Protein AF-A0A662C260-F1 (afdb_monomer_lite)

Secondary structure (DSSP, 8-state):
--EEEEETTTTEEEEEEEEE-TTTTTSS--TT-SS-TTTTTSSEEEEETTT-EEEETT--GGG-EE-

pLDDT: mean 93.93, std 6.57, range [55.44, 97.75]

Foldseek 3Di:
DWDWAADPVVRDIATWDKDFDPVCCQQQADVVGPGDPQQRSRRIWTAGPPQQWIGHPPDDNVRIDHD

Radius of gyration: 11.28 Å; chains: 1; bounding box: 24×20×31 Å

Sequence (67 aa):
MNATVLNLDTYQLEQAKLEQCPNCKGFGRNFGEEICCLCNGRGELWRSIKSGWVRAKFKRLQDSQLY

Structure (mmCIF, N/CA/C/O backbone):
data_AF-A0A662C260-F1
#
_entry.id   AF-A0A662C260-F1
#
loop_
_atom_site.group_PDB
_atom_site.id
_atom_site.type_symbol
_atom_site.label_atom_id
_atom_site.label_alt_id
_atom_site.label_comp_id
_atom_site.label_asym_id
_atom_site.label_entity_id
_atom_site.label_seq_id
_atom_site.pdbx_PDB_ins_code
_atom_site.Cartn_x
_atom_site.Cartn_y
_atom_site.Cartn_z
_atom_site.occupancy
_atom_site.B_iso_or_equiv
_atom_site.auth_seq_id
_atom_site.auth_comp_id
_atom_site.auth_asym_id
_atom_site.auth_atom_id
_atom_site.pdbx_PDB_model_num
ATOM 1 N N . MET A 1 1 ? 12.278 8.308 10.077 1.00 55.44 1 MET A N 1
ATOM 2 C CA . MET A 1 1 ? 11.034 9.078 9.855 1.00 55.44 1 MET A CA 1
ATOM 3 C C . MET A 1 1 ? 9.871 8.178 10.214 1.00 55.44 1 MET A C 1
ATOM 5 O O . MET A 1 1 ? 9.776 7.104 9.636 1.00 55.44 1 MET A O 1
ATOM 9 N N . ASN A 1 2 ? 9.032 8.589 11.161 1.00 67.94 2 ASN A N 1
ATOM 10 C CA . ASN A 1 2 ? 7.807 7.861 11.486 1.00 67.94 2 ASN A CA 1
ATOM 11 C C . ASN A 1 2 ? 6.736 8.311 10.493 1.00 67.94 2 ASN A C 1
ATOM 13 O O . ASN A 1 2 ? 6.410 9.495 10.443 1.00 67.94 2 ASN A O 1
ATOM 17 N N . ALA A 1 3 ? 6.246 7.396 9.662 1.00 87.69 3 ALA A N 1
ATOM 18 C CA . ALA A 1 3 ? 5.157 7.673 8.737 1.00 87.69 3 ALA A CA 1
ATOM 19 C C . ALA A 1 3 ? 3.859 7.055 9.253 1.00 87.69 3 ALA A C 1
ATOM 21 O O . ALA A 1 3 ? 3.869 6.201 10.139 1.00 87.69 3 ALA A O 1
ATOM 22 N N . THR A 1 4 ? 2.742 7.475 8.670 1.00 95.50 4 THR A N 1
ATOM 23 C CA . THR A 1 4 ? 1.421 6.922 8.958 1.00 95.50 4 THR A CA 1
ATOM 24 C C . THR A 1 4 ? 0.731 6.447 7.687 1.00 95.50 4 THR A C 1
ATOM 26 O O . THR A 1 4 ? 1.004 6.943 6.589 1.00 95.50 4 THR A O 1
ATOM 29 N N . VAL A 1 5 ? -0.168 5.482 7.853 1.00 97.44 5 VAL A N 1
ATOM 30 C CA . VAL A 1 5 ? -1.176 5.088 6.862 1.00 97.44 5 VAL A CA 1
ATOM 31 C C . VAL A 1 5 ? -2.563 5.268 7.471 1.00 97.44 5 VAL A C 1
ATOM 33 O O . VAL A 1 5 ? -2.698 5.300 8.695 1.00 97.44 5 VAL A O 1
ATOM 36 N N . LEU A 1 6 ? -3.581 5.422 6.630 1.00 97.75 6 LEU A N 1
ATOM 37 C CA . LEU A 1 6 ? -4.973 5.474 7.066 1.00 97.75 6 LEU A CA 1
ATOM 38 C C . LEU A 1 6 ? -5.602 4.097 6.858 1.00 97.75 6 LEU A C 1
ATOM 40 O O . LEU A 1 6 ? -5.670 3.616 5.731 1.00 97.75 6 LEU A O 1
ATOM 44 N N . ASN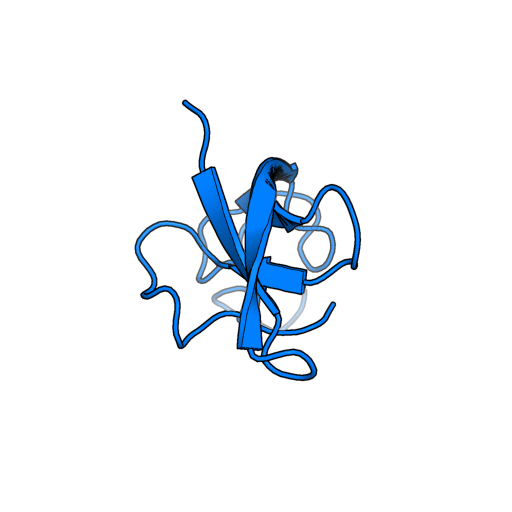 A 1 7 ? -6.058 3.477 7.939 1.00 97.50 7 ASN A N 1
ATOM 45 C CA . ASN A 1 7 ? -6.911 2.300 7.877 1.00 97.50 7 ASN A CA 1
ATOM 46 C C . ASN A 1 7 ? -8.344 2.781 7.603 1.00 97.50 7 ASN A C 1
ATOM 48 O O . ASN A 1 7 ? -8.944 3.413 8.474 1.00 97.50 7 ASN A O 1
ATOM 52 N N . LEU A 1 8 ? -8.867 2.549 6.393 1.00 96.00 8 LEU A N 1
ATOM 53 C CA . LEU A 1 8 ? -10.186 3.067 5.997 1.00 96.00 8 LEU A CA 1
ATOM 54 C C . LEU A 1 8 ? -11.352 2.269 6.595 1.00 96.00 8 LEU A C 1
ATOM 56 O O . LEU A 1 8 ? -12.446 2.814 6.680 1.00 96.00 8 LEU A O 1
ATOM 60 N N . ASP A 1 9 ? -11.125 1.043 7.072 1.00 96.50 9 ASP A N 1
ATOM 61 C CA . ASP A 1 9 ? -12.176 0.247 7.726 1.00 96.50 9 ASP A CA 1
ATOM 62 C C . ASP A 1 9 ? -12.522 0.814 9.107 1.00 96.50 9 ASP A C 1
ATOM 64 O O . ASP A 1 9 ? -13.673 0.821 9.535 1.00 96.50 9 ASP A O 1
ATOM 68 N N . THR A 1 10 ? -11.504 1.300 9.818 1.00 96.81 10 THR A N 1
ATOM 69 C CA . THR A 1 10 ? -11.642 1.849 11.178 1.00 96.81 10 THR A CA 1
ATOM 70 C C . THR A 1 10 ? -11.549 3.371 11.229 1.00 96.81 10 THR A C 1
ATOM 72 O O . THR A 1 10 ? -11.769 3.959 12.287 1.00 96.81 10 THR A O 1
ATOM 75 N N . TYR A 1 11 ? -11.201 4.013 10.110 1.00 95.88 11 TYR A N 1
ATOM 76 C CA . TYR A 1 11 ? -10.873 5.438 10.017 1.00 95.88 11 TYR A CA 1
ATOM 77 C C . TYR A 1 11 ? -9.774 5.890 10.998 1.00 95.88 11 TYR A C 1
ATOM 79 O O . TYR A 1 11 ? -9.769 7.028 11.469 1.00 95.88 11 TYR A O 1
ATOM 87 N N . GLN A 1 12 ? -8.813 5.011 11.303 1.00 97.19 12 GLN A N 1
ATOM 88 C CA . GLN A 1 12 ? -7.710 5.301 12.224 1.00 97.19 12 GLN A CA 1
ATOM 89 C C . GLN A 1 12 ? -6.380 5.494 11.493 1.00 97.19 12 GLN A C 1
ATOM 91 O O . GLN A 1 12 ? -6.056 4.789 10.536 1.00 97.19 12 GLN A O 1
ATOM 96 N N . LEU A 1 13 ? -5.577 6.444 11.980 1.00 97.19 13 LEU A N 1
ATOM 97 C CA . LEU A 1 13 ? -4.180 6.568 11.576 1.00 97.19 13 LEU A CA 1
ATOM 98 C C . LEU A 1 13 ? -3.346 5.516 12.299 1.00 97.19 13 LEU A C 1
ATOM 100 O O . LEU A 1 13 ? -3.383 5.411 13.524 1.00 97.19 13 LEU A O 1
ATOM 104 N N . GLU A 1 14 ? -2.541 4.786 11.542 1.00 97.06 14 GLU A N 1
ATOM 105 C CA . GLU A 1 14 ? -1.671 3.751 12.078 1.00 97.06 14 GLU A CA 1
ATOM 106 C C . GLU A 1 14 ? -0.209 4.061 11.778 1.00 97.06 14 GLU A C 1
ATOM 108 O O . GLU A 1 14 ? 0.127 4.600 10.719 1.00 97.06 14 GLU A O 1
ATOM 113 N N . GLN A 1 15 ? 0.674 3.714 12.717 1.00 97.06 15 GLN A N 1
ATOM 114 C CA . GLN A 1 15 ? 2.113 3.830 12.506 1.00 97.06 15 GLN A CA 1
ATOM 115 C C . GLN A 1 15 ? 2.555 2.895 11.384 1.00 97.06 15 GLN A C 1
ATOM 117 O O . GLN A 1 15 ? 2.161 1.726 11.326 1.00 97.06 15 GLN A O 1
ATOM 122 N N . ALA A 1 16 ? 3.412 3.416 10.515 1.00 96.69 16 ALA A N 1
ATOM 123 C CA . ALA A 1 16 ? 3.896 2.708 9.353 1.00 96.69 16 ALA A CA 1
ATOM 124 C C . ALA A 1 16 ? 5.416 2.762 9.249 1.00 96.69 16 ALA A C 1
ATOM 126 O O . ALA A 1 16 ? 6.061 3.760 9.588 1.00 96.69 16 ALA A O 1
ATOM 127 N N . LYS A 1 17 ? 5.972 1.680 8.713 1.00 96.69 17 LYS A N 1
ATOM 128 C CA . LYS A 1 17 ? 7.386 1.559 8.360 1.00 96.69 17 LYS A CA 1
ATOM 129 C C . LYS A 1 17 ? 7.556 1.557 6.849 1.00 96.69 17 LYS A C 1
ATOM 131 O O . LYS A 1 17 ? 6.654 1.166 6.110 1.00 96.69 17 LYS A O 1
ATOM 136 N N . LEU A 1 18 ? 8.708 2.040 6.403 1.00 96.62 18 LEU A N 1
ATOM 137 C CA . LEU A 1 18 ? 9.095 1.989 5.001 1.00 96.62 18 LEU A CA 1
ATOM 138 C C . LEU A 1 18 ? 9.567 0.577 4.682 1.00 96.62 18 LEU A C 1
ATOM 140 O O . LEU A 1 18 ? 10.487 0.089 5.335 1.00 96.62 18 LEU A O 1
ATOM 144 N N . GLU A 1 19 ? 8.958 -0.065 3.696 1.00 96.12 19 GLU A N 1
ATOM 145 C CA . GLU A 1 19 ? 9.352 -1.404 3.264 1.00 96.12 19 GLU A CA 1
ATOM 146 C C . GLU A 1 19 ? 9.412 -1.488 1.744 1.00 96.12 19 GLU A C 1
ATOM 148 O O . GLU A 1 19 ? 8.787 -0.698 1.026 1.00 96.12 19 GLU A O 1
ATOM 153 N N . GLN A 1 20 ? 10.152 -2.483 1.250 1.00 97.38 20 GLN A N 1
ATOM 154 C CA . GLN A 1 20 ? 10.056 -2.873 -0.150 1.00 97.38 20 GLN A CA 1
ATOM 155 C C . GLN A 1 20 ? 8.606 -3.228 -0.469 1.00 97.38 20 GLN A C 1
ATOM 157 O O . GLN A 1 20 ? 7.932 -3.925 0.289 1.00 97.38 20 GLN A O 1
ATOM 162 N N . CYS A 1 21 ? 8.126 -2.730 -1.602 1.00 96.44 21 CYS A N 1
ATOM 163 C CA . CYS A 1 21 ? 6.780 -2.990 -2.066 1.00 96.44 21 CYS A CA 1
ATOM 164 C C . CYS A 1 21 ? 6.621 -4.497 -2.300 1.00 96.44 21 CYS A C 1
ATOM 166 O O . CYS A 1 21 ? 7.304 -5.027 -3.176 1.00 96.44 21 CYS A O 1
ATOM 168 N N . PRO A 1 22 ? 5.725 -5.183 -1.575 1.00 94.12 22 PRO A N 1
ATOM 169 C CA . PRO A 1 22 ? 5.598 -6.634 -1.672 1.00 94.12 22 PRO A CA 1
ATOM 170 C C . PRO A 1 22 ? 5.054 -7.088 -3.035 1.00 94.12 22 PRO A C 1
ATOM 172 O O . PRO A 1 22 ? 5.436 -8.155 -3.506 1.00 94.12 22 PRO A O 1
ATOM 175 N N . ASN A 1 23 ? 4.263 -6.245 -3.712 1.00 93.62 23 ASN A N 1
ATOM 176 C CA . ASN A 1 23 ? 3.727 -6.527 -5.047 1.00 93.62 23 ASN A CA 1
ATOM 177 C C . ASN A 1 23 ? 4.831 -6.610 -6.113 1.00 93.62 23 ASN A C 1
ATOM 179 O O . ASN A 1 23 ? 4.948 -7.605 -6.816 1.00 93.62 23 ASN A O 1
ATOM 183 N N . CYS A 1 24 ? 5.687 -5.583 -6.186 1.00 95.88 24 CYS A N 1
ATOM 184 C CA . CYS A 1 24 ? 6.766 -5.514 -7.181 1.00 95.88 24 CYS A CA 1
ATOM 185 C C . CYS A 1 24 ? 8.144 -5.885 -6.647 1.00 95.88 24 CYS A C 1
ATOM 187 O O . CYS A 1 24 ? 9.131 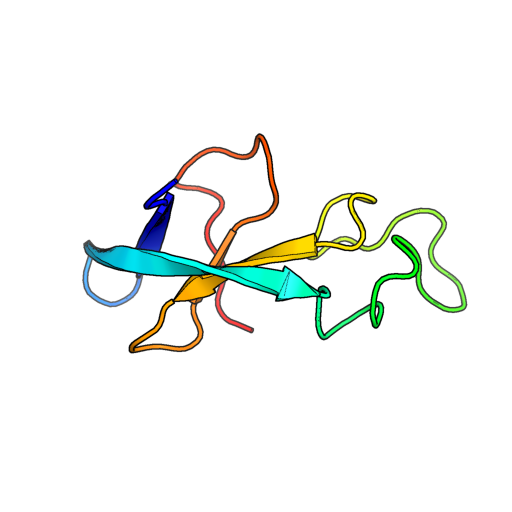-5.681 -7.340 1.00 95.88 24 CYS A O 1
ATOM 189 N N . LYS A 1 25 ? 8.245 -6.364 -5.406 1.00 95.06 25 LYS A N 1
ATOM 190 C CA . LYS A 1 25 ? 9.492 -6.799 -4.755 1.00 95.06 25 LYS A CA 1
ATOM 191 C C . LYS A 1 25 ? 10.656 -5.806 -4.899 1.00 95.06 25 LYS A C 1
ATOM 193 O O . LYS A 1 25 ? 11.795 -6.204 -5.109 1.00 95.06 25 LYS A O 1
ATOM 198 N N . GLY A 1 26 ? 10.370 -4.505 -4.835 1.00 96.38 26 GLY A N 1
ATOM 199 C CA . GLY A 1 26 ? 11.391 -3.462 -4.988 1.00 96.38 26 GLY A CA 1
ATOM 200 C C . GLY A 1 26 ? 11.650 -2.973 -6.416 1.00 96.38 26 GLY A C 1
ATOM 201 O O . GLY A 1 26 ? 12.261 -1.922 -6.575 1.00 96.38 26 GLY A O 1
ATOM 202 N N . PHE A 1 27 ? 11.157 -3.652 -7.455 1.00 96.00 27 PHE A N 1
ATOM 203 C CA . PHE A 1 27 ? 11.479 -3.314 -8.848 1.00 96.00 27 PHE A CA 1
ATOM 204 C C . PHE A 1 27 ? 10.777 -2.053 -9.372 1.00 96.00 27 PHE A C 1
ATOM 206 O O . PHE A 1 27 ? 11.147 -1.538 -10.423 1.00 96.00 27 PHE A O 1
ATOM 213 N N . GLY A 1 28 ? 9.730 -1.578 -8.691 1.00 96.44 28 GLY A N 1
ATOM 214 C CA . GLY A 1 28 ? 8.906 -0.454 -9.152 1.00 96.44 28 GLY A CA 1
ATOM 215 C C . GLY A 1 28 ? 7.974 -0.801 -10.320 1.00 96.44 28 GLY A C 1
ATOM 216 O O . GLY A 1 28 ? 7.132 0.009 -10.689 1.00 96.44 28 GLY A O 1
ATOM 217 N N . ARG A 1 29 ? 8.052 -2.017 -10.858 1.00 95.44 29 ARG A N 1
ATOM 218 C CA . ARG A 1 29 ? 7.232 -2.528 -11.962 1.00 95.44 29 ARG A CA 1
ATOM 219 C C . ARG A 1 29 ? 7.028 -4.034 -11.823 1.00 95.44 29 ARG A C 1
ATOM 221 O O . ARG A 1 29 ? 7.812 -4.686 -11.134 1.00 95.44 29 ARG A O 1
ATOM 228 N N . ASN A 1 30 ? 6.008 -4.563 -12.488 1.00 88.56 30 ASN A N 1
ATOM 229 C CA . ASN A 1 30 ? 5.716 -5.994 -12.559 1.00 88.56 30 ASN A CA 1
ATOM 230 C C . ASN A 1 30 ? 5.825 -6.492 -14.003 1.00 88.56 30 ASN A C 1
ATOM 232 O O . ASN A 1 30 ? 5.892 -5.699 -14.941 1.00 88.56 30 ASN A O 1
ATOM 236 N N . PHE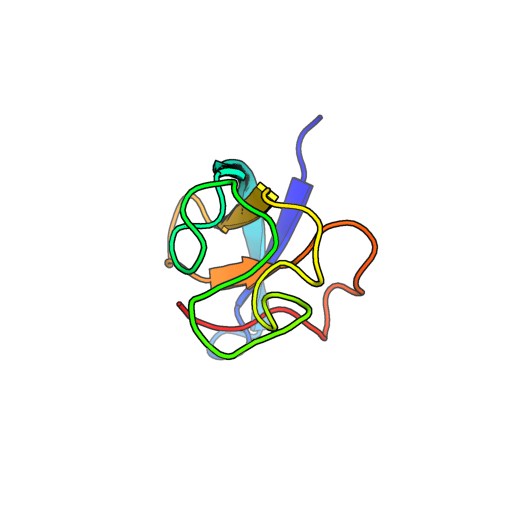 A 1 31 ? 5.827 -7.811 -14.198 1.00 82.44 31 PHE A N 1
ATOM 237 C CA . PHE A 1 31 ? 5.735 -8.380 -15.542 1.00 82.44 31 PHE A CA 1
ATOM 238 C C . PHE A 1 31 ? 4.413 -7.962 -16.196 1.00 82.44 31 PHE A C 1
ATOM 240 O O . PHE A 1 31 ? 3.344 -8.314 -15.709 1.00 82.44 31 PHE A O 1
ATOM 247 N N . GLY A 1 32 ? 4.505 -7.204 -17.291 1.00 83.88 32 GLY A N 1
ATOM 248 C CA . GLY A 1 32 ? 3.346 -6.691 -18.027 1.00 83.88 32 GLY A CA 1
ATOM 249 C C . GLY A 1 32 ? 2.837 -5.317 -17.574 1.00 83.88 32 GLY A C 1
ATOM 250 O O . GLY A 1 32 ? 1.955 -4.775 -18.229 1.00 83.88 32 GLY A O 1
ATOM 251 N N . GLU A 1 33 ? 3.405 -4.721 -16.520 1.00 87.81 33 GLU A N 1
ATOM 252 C CA . GLU A 1 33 ? 3.075 -3.358 -16.083 1.00 87.81 33 GLU A CA 1
ATOM 253 C C . GLU A 1 33 ? 4.295 -2.443 -16.227 1.00 87.81 33 GLU A C 1
ATOM 255 O O . GLU A 1 33 ? 5.376 -2.763 -15.732 1.00 87.81 33 GLU A O 1
ATOM 260 N N . GLU A 1 34 ? 4.130 -1.265 -16.836 1.00 91.81 34 GLU A N 1
ATOM 261 C CA . GLU A 1 34 ? 5.211 -0.267 -16.894 1.00 91.81 34 GLU A CA 1
ATOM 262 C C . GLU A 1 34 ? 5.557 0.283 -15.502 1.00 91.81 34 GLU A C 1
ATOM 264 O O . GLU A 1 34 ? 6.720 0.565 -15.206 1.00 91.81 34 GLU A O 1
ATOM 269 N N . ILE A 1 35 ? 4.547 0.408 -14.633 1.00 95.06 35 ILE A N 1
ATOM 270 C CA . ILE A 1 35 ? 4.644 0.967 -13.284 1.00 95.06 35 ILE A CA 1
ATOM 271 C C . ILE A 1 35 ? 3.783 0.128 -12.337 1.00 95.06 35 ILE A C 1
ATOM 273 O O . ILE A 1 35 ? 2.603 -0.089 -12.590 1.00 95.06 35 ILE A O 1
ATOM 277 N N . CYS A 1 36 ? 4.347 -0.285 -11.200 1.00 95.50 36 CYS A N 1
ATOM 278 C CA . CYS A 1 36 ? 3.596 -0.972 -10.150 1.00 95.50 36 CYS A CA 1
ATOM 279 C C . CYS A 1 36 ? 2.557 -0.024 -9.537 1.00 95.50 36 CYS A C 1
ATOM 281 O O . CYS A 1 36 ? 2.917 0.988 -8.925 1.00 95.50 36 CYS A O 1
ATOM 283 N N . CYS A 1 37 ? 1.279 -0.382 -9.650 1.00 92.94 37 CYS A N 1
ATOM 284 C CA . CYS A 1 37 ? 0.147 0.401 -9.151 1.00 92.94 37 CYS A CA 1
ATOM 285 C C . CYS A 1 37 ? 0.175 0.605 -7.624 1.00 92.94 37 CYS A C 1
ATOM 287 O O . CYS A 1 37 ? -0.161 1.683 -7.129 1.00 92.94 37 CYS A O 1
ATOM 289 N N . LEU A 1 38 ? 0.668 -0.387 -6.873 1.00 94.75 38 LEU A N 1
ATOM 290 C CA . LEU A 1 38 ? 0.688 -0.359 -5.409 1.00 94.75 38 LEU A CA 1
ATOM 291 C C . LEU A 1 38 ? 1.672 0.679 -4.851 1.00 94.75 38 LEU A C 1
ATOM 293 O O . LEU A 1 38 ? 1.333 1.446 -3.952 1.00 94.75 38 LEU A O 1
ATOM 297 N N . CYS A 1 39 ? 2.901 0.723 -5.379 1.00 96.56 39 CYS A N 1
ATOM 298 C CA . CYS A 1 39 ? 3.932 1.674 -4.941 1.00 96.56 39 CYS A CA 1
ATOM 299 C C . CYS A 1 39 ? 4.086 2.884 -5.867 1.00 96.56 39 CYS A C 1
ATOM 301 O O . CYS A 1 39 ? 4.910 3.751 -5.585 1.00 96.56 39 CYS A O 1
ATOM 303 N N . ASN A 1 40 ? 3.310 2.961 -6.953 1.00 94.81 40 ASN A N 1
ATOM 304 C CA . ASN A 1 40 ? 3.414 3.984 -7.996 1.00 94.81 40 ASN A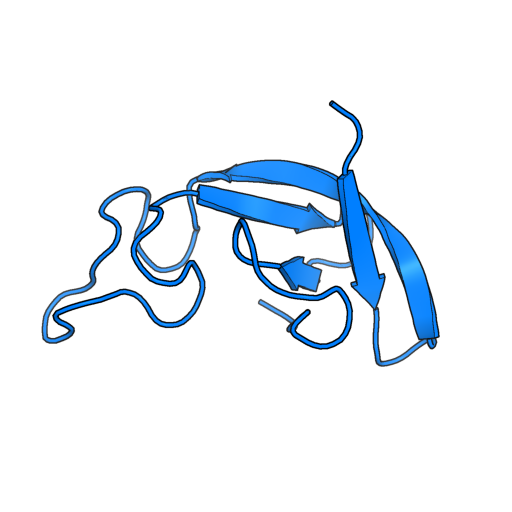 CA 1
ATOM 305 C C . ASN A 1 40 ? 4.850 4.139 -8.527 1.00 94.81 40 ASN A C 1
ATOM 307 O O . ASN A 1 40 ? 5.397 5.242 -8.563 1.00 94.81 40 ASN A O 1
ATOM 311 N N . GLY A 1 41 ? 5.499 3.024 -8.866 1.00 96.12 41 GLY A N 1
ATOM 312 C CA . GLY A 1 41 ? 6.841 3.056 -9.461 1.00 96.12 41 GLY A CA 1
ATOM 313 C C . GLY A 1 41 ? 7.991 3.220 -8.477 1.00 96.12 4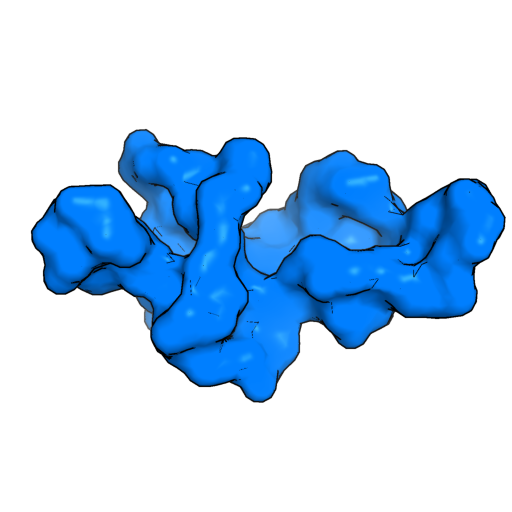1 GLY A C 1
ATOM 314 O O . GLY A 1 41 ? 9.149 3.190 -8.876 1.00 96.12 41 GLY A O 1
ATOM 315 N N . ARG A 1 42 ? 7.705 3.398 -7.183 1.00 96.25 42 ARG A N 1
ATOM 316 C CA . ARG A 1 42 ? 8.736 3.732 -6.192 1.00 96.25 42 ARG A CA 1
ATOM 317 C C . ARG A 1 42 ? 9.558 2.539 -5.723 1.00 96.25 42 ARG A C 1
ATOM 319 O O . ARG A 1 42 ? 10.599 2.749 -5.125 1.00 96.25 42 ARG A O 1
ATOM 326 N N . GLY A 1 43 ? 9.077 1.312 -5.917 1.00 96.75 43 GLY A N 1
ATOM 327 C CA . GLY A 1 43 ? 9.703 0.098 -5.374 1.00 96.75 43 GLY A CA 1
ATOM 328 C C . GLY A 1 43 ? 9.538 -0.067 -3.856 1.00 96.75 43 GLY A C 1
ATOM 329 O O . GLY A 1 43 ? 9.671 -1.167 -3.337 1.00 96.75 43 GLY A O 1
ATOM 330 N N . GLU A 1 44 ? 9.146 0.982 -3.142 1.00 97.19 44 GLU A N 1
ATOM 331 C CA . GLU A 1 44 ? 8.957 1.032 -1.691 1.00 97.19 44 GLU A CA 1
ATOM 332 C C . GLU A 1 44 ? 7.645 1.744 -1.342 1.00 97.19 44 GLU A C 1
ATOM 334 O O . GLU A 1 44 ? 7.146 2.593 -2.090 1.00 97.19 44 GLU A O 1
ATOM 339 N N . LEU A 1 45 ? 7.067 1.386 -0.198 1.00 97.25 45 LEU A N 1
ATOM 340 C CA . LEU A 1 45 ? 5.839 1.981 0.322 1.00 97.25 45 LEU A CA 1
ATOM 341 C C . LEU A 1 45 ? 5.835 1.992 1.852 1.00 97.25 45 LEU A C 1
ATOM 343 O O . LEU A 1 45 ? 6.634 1.320 2.502 1.00 97.25 45 LEU A O 1
ATOM 347 N N . TRP A 1 46 ? 4.937 2.783 2.427 1.00 97.50 46 TRP A N 1
ATOM 348 C CA . TRP A 1 46 ? 4.667 2.769 3.858 1.00 97.50 46 TRP A CA 1
ATOM 349 C C . TRP A 1 46 ? 3.685 1.645 4.160 1.00 97.50 46 TRP A C 1
ATOM 351 O O . TRP A 1 46 ? 2.607 1.641 3.575 1.00 97.50 46 TRP A O 1
ATOM 361 N N . ARG A 1 47 ? 4.030 0.724 5.060 1.00 97.00 47 ARG A N 1
ATOM 362 C CA . ARG A 1 47 ? 3.151 -0.364 5.505 1.00 97.00 47 ARG A CA 1
ATOM 363 C C . ARG A 1 47 ? 2.847 -0.238 6.988 1.00 97.00 47 ARG A C 1
ATOM 365 O O . ARG A 1 47 ? 3.764 -0.036 7.788 1.00 97.00 47 ARG A O 1
ATOM 372 N N . SER A 1 48 ? 1.569 -0.359 7.339 1.00 96.94 48 SER A N 1
ATOM 373 C CA . SER A 1 48 ? 1.107 -0.406 8.722 1.00 96.94 48 SER A CA 1
ATOM 374 C C . SER A 1 48 ? 1.834 -1.507 9.488 1.00 96.94 48 SER A C 1
ATOM 376 O O . SER A 1 48 ? 1.965 -2.636 9.013 1.00 96.94 48 SER A O 1
ATOM 378 N N . ILE A 1 49 ? 2.254 -1.183 10.708 1.00 95.31 49 ILE A N 1
ATOM 379 C CA . ILE A 1 49 ? 2.800 -2.161 11.653 1.00 95.31 49 ILE A CA 1
ATOM 380 C C . ILE A 1 49 ? 1.687 -3.070 12.217 1.00 95.31 49 ILE A C 1
ATOM 382 O O . ILE A 1 49 ? 1.979 -4.166 12.685 1.00 95.31 49 ILE A O 1
ATOM 386 N N . LYS A 1 50 ? 0.418 -2.642 12.154 1.00 95.50 50 LYS A N 1
ATOM 387 C CA . LYS A 1 50 ? -0.726 -3.303 12.798 1.00 95.50 50 LYS A CA 1
ATOM 388 C C . LYS A 1 50 ? -1.634 -4.073 11.831 1.00 95.50 50 LYS A C 1
ATOM 390 O O . LYS A 1 50 ? -2.003 -5.197 12.146 1.00 95.50 50 LYS A O 1
ATOM 395 N N . SER A 1 51 ? -2.032 -3.480 10.702 1.00 92.06 51 SER A N 1
ATOM 396 C CA . SER A 1 51 ? -3.211 -3.936 9.933 1.00 92.06 51 SER A CA 1
ATOM 397 C C . SER A 1 51 ? -2.963 -4.233 8.448 1.00 92.06 51 SER A C 1
ATOM 399 O O . SER A 1 51 ? -3.906 -4.462 7.702 1.00 92.06 51 SER A O 1
ATOM 401 N N . GLY A 1 52 ? -1.711 -4.227 7.984 1.00 94.06 52 GLY A N 1
ATOM 402 C CA . GLY A 1 52 ? -1.378 -4.541 6.586 1.00 94.06 52 GLY A CA 1
ATOM 403 C C . GLY A 1 52 ? -1.685 -3.432 5.573 1.00 94.06 52 GLY A C 1
ATOM 404 O O . GLY A 1 52 ? -1.142 -3.479 4.475 1.00 94.06 52 GLY A O 1
ATOM 405 N N . TRP A 1 53 ? -2.444 -2.398 5.951 1.00 97.38 53 TRP A N 1
ATOM 406 C CA . TRP A 1 53 ? -2.687 -1.209 5.132 1.00 97.38 53 TRP A CA 1
ATOM 407 C C . TRP A 1 53 ? -1.384 -0.567 4.650 1.00 97.38 53 TRP A C 1
ATOM 409 O O . TRP A 1 53 ? -0.422 -0.417 5.411 1.00 97.38 53 TRP A O 1
ATOM 419 N N . VAL A 1 54 ? -1.354 -0.159 3.385 1.00 97.19 54 VAL A N 1
ATOM 420 C CA . VAL A 1 54 ? -0.186 0.431 2.734 1.00 97.19 54 VAL A CA 1
ATOM 421 C C . VAL A 1 54 ? -0.497 1.776 2.093 1.00 97.19 54 VAL A C 1
ATOM 423 O O . VAL A 1 54 ? -1.628 2.068 1.718 1.00 97.19 54 VAL A O 1
ATOM 426 N N . ARG A 1 55 ? 0.539 2.597 1.913 1.00 96.81 55 ARG A N 1
ATOM 427 C CA . ARG A 1 55 ? 0.480 3.866 1.181 1.00 96.81 55 ARG A CA 1
ATOM 428 C C . ARG A 1 55 ? 1.770 4.082 0.402 1.00 96.81 55 ARG A C 1
ATOM 430 O O . ARG A 1 55 ? 2.857 4.112 0.985 1.00 96.81 55 ARG A O 1
ATOM 437 N N . ALA A 1 56 ? 1.665 4.298 -0.905 1.00 96.38 56 ALA A N 1
ATOM 438 C CA . ALA A 1 56 ? 2.820 4.658 -1.724 1.00 96.38 56 ALA A CA 1
ATOM 439 C C . ALA A 1 56 ? 3.463 5.976 -1.257 1.00 96.38 56 ALA A C 1
ATOM 441 O O . ALA A 1 56 ? 2.801 6.871 -0.720 1.00 96.38 56 ALA A O 1
ATOM 442 N N . LYS A 1 57 ? 4.772 6.128 -1.485 1.00 93.50 57 LYS A N 1
ATOM 443 C CA . LYS A 1 57 ? 5.455 7.395 -1.189 1.00 93.50 57 LYS A CA 1
ATOM 444 C C . LYS A 1 57 ? 4.839 8.524 -2.015 1.00 93.50 57 LYS A C 1
ATOM 446 O O . LYS A 1 57 ? 4.497 8.335 -3.180 1.00 93.50 57 LYS A O 1
ATOM 451 N N . PHE A 1 58 ? 4.737 9.701 -1.401 1.00 91.31 58 PHE A N 1
ATOM 452 C CA . PHE A 1 58 ? 4.189 10.923 -2.008 1.00 91.31 58 PHE A CA 1
ATOM 453 C C . PHE A 1 58 ? 2.696 10.868 -2.376 1.00 91.31 58 PHE A C 1
ATOM 455 O O . PHE A 1 58 ? 2.196 11.797 -3.007 1.00 91.31 58 PHE A O 1
ATOM 462 N N . LYS A 1 59 ? 1.970 9.820 -1.969 1.00 94.69 59 LYS A N 1
ATOM 463 C CA . LYS A 1 59 ? 0.506 9.777 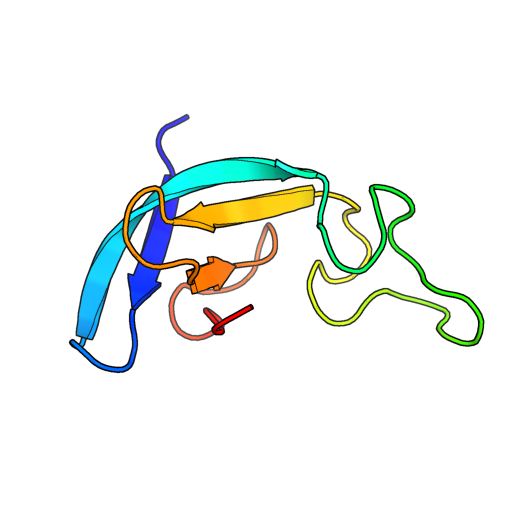-2.046 1.00 94.69 59 LYS A CA 1
ATOM 464 C C . LYS A 1 59 ? -0.134 10.310 -0.769 1.00 94.69 59 LYS A C 1
ATOM 466 O O . LYS A 1 59 ? 0.507 10.373 0.288 1.00 94.69 59 LYS A O 1
ATOM 471 N N . ARG A 1 60 ? -1.395 10.727 -0.877 1.00 95.50 60 ARG A N 1
ATOM 472 C CA . ARG A 1 60 ? -2.151 11.267 0.254 1.00 95.50 60 ARG A CA 1
ATOM 473 C C . ARG A 1 60 ? -2.513 10.139 1.217 1.00 95.50 60 ARG A C 1
ATOM 475 O O . ARG A 1 60 ? -2.498 8.966 0.859 1.00 95.50 60 ARG A O 1
ATOM 482 N N . LEU A 1 61 ? -2.844 10.484 2.461 1.00 95.06 61 LEU A N 1
ATOM 483 C CA . LEU A 1 61 ? -3.321 9.495 3.435 1.00 95.06 61 LEU A CA 1
ATOM 484 C C . LEU A 1 61 ? -4.606 8.802 2.967 1.00 95.06 61 LEU A C 1
ATOM 486 O O . LEU A 1 61 ? -4.746 7.609 3.206 1.00 95.06 61 LEU A O 1
ATOM 490 N N . GLN A 1 62 ? -5.490 9.518 2.263 1.00 95.44 62 GLN A N 1
ATOM 491 C CA . GLN A 1 62 ? -6.731 8.946 1.728 1.00 95.44 62 GLN A CA 1
ATOM 492 C C . GLN A 1 62 ? -6.488 7.905 0.625 1.00 95.44 62 GLN A C 1
ATOM 494 O O . GLN A 1 62 ? -7.360 7.084 0.381 1.00 95.44 62 GLN A O 1
ATOM 499 N N . ASP A 1 63 ? -5.300 7.902 0.011 1.00 95.62 63 ASP A N 1
ATOM 500 C CA . ASP A 1 63 ? -4.898 6.920 -1.004 1.00 95.62 63 ASP A CA 1
ATOM 501 C C . ASP A 1 63 ? -4.312 5.638 -0.369 1.00 95.62 63 ASP A C 1
ATOM 503 O O . ASP A 1 63 ? -3.635 4.856 -1.042 1.00 95.62 63 ASP A O 1
ATOM 507 N N . SER A 1 64 ? -4.475 5.454 0.948 1.00 96.50 64 SER A N 1
ATOM 508 C CA . SER A 1 64 ? -4.086 4.207 1.610 1.00 96.50 64 SER A CA 1
ATOM 509 C C . SER A 1 64 ? -4.993 3.074 1.128 1.00 96.50 64 SER A C 1
ATOM 511 O O . SER A 1 64 ? -6.187 3.273 0.929 1.00 96.50 64 SER A O 1
ATOM 513 N N . GLN A 1 65 ? -4.426 1.886 0.947 1.00 96.06 65 GLN A N 1
ATOM 514 C CA . GLN A 1 65 ? -5.136 0.702 0.461 1.00 96.06 65 GLN A CA 1
ATOM 515 C C . GLN A 1 65 ? -4.679 -0.543 1.221 1.00 96.06 65 GLN A C 1
ATOM 517 O O . GLN A 1 65 ? -3.546 -0.590 1.703 1.00 96.06 65 GLN A O 1
ATOM 522 N N . LEU A 1 66 ? -5.548 -1.544 1.342 1.00 93.69 66 LEU A N 1
ATOM 523 C CA . LEU A 1 66 ? -5.206 -2.825 1.955 1.00 93.69 66 LEU A CA 1
ATOM 524 C C . LEU A 1 66 ? -4.419 -3.689 0.954 1.00 93.69 66 LEU A C 1
ATOM 526 O O . LEU A 1 66 ? -4.808 -3.779 -0.210 1.00 93.69 66 LEU A O 1
ATOM 530 N N . TYR A 1 67 ? -3.313 -4.287 1.408 1.00 86.31 67 TYR A N 1
ATOM 531 C CA . TYR A 1 67 ? -2.499 -5.244 0.651 1.00 86.31 67 TYR A CA 1
ATOM 532 C C . TYR A 1 67 ? -2.514 -6.615 1.320 1.00 86.31 67 TYR A C 1
ATOM 534 O O . TYR A 1 67 ? -2.227 -6.659 2.542 1.00 86.31 67 TYR A O 1
#